Protein AF-A0A2A2XXX8-F1 (afdb_monomer)

Solvent-accessible surface area (backbone atoms only — not comparable to full-atom values): 9670 Å² total; per-residue (Å²): 127,82,54,81,60,85,85,84,86,72,96,61,79,62,87,85,53,74,71,56,43,57,35,31,46,71,50,30,56,22,39,64,48,50,35,59,51,92,60,76,47,55,34,44,75,43,36,30,45,86,90,46,52,56,40,68,85,58,38,54,61,58,33,51,77,70,77,43,47,54,72,81,80,88,77,82,84,74,94,78,56,70,70,67,47,62,70,61,48,65,78,44,88,62,30,45,71,48,72,73,63,59,54,74,49,74,46,69,55,95,89,33,58,75,52,76,49,75,50,68,48,90,86,64,55,83,39,57,37,31,37,96,69,53,77,47,76,74,44,65,36,52,76,80,79,79,72,80,89,81,83,130

Structure (mmCIF, N/CA/C/O backbone):
data_AF-A0A2A2XXX8-F1
#
_entry.id   AF-A0A2A2XXX8-F1
#
loop_
_atom_site.group_PDB
_atom_site.id
_atom_site.type_symbol
_atom_site.label_atom_id
_atom_site.label_alt_id
_atom_site.label_comp_id
_atom_site.label_asym_id
_atom_site.label_entity_id
_atom_site.label_seq_id
_atom_site.pdbx_PDB_ins_code
_atom_site.Cartn_x
_atom_site.Cartn_y
_atom_site.Cartn_z
_atom_site.occupancy
_atom_site.B_iso_or_equiv
_atom_site.auth_seq_id
_atom_site.auth_comp_id
_atom_site.auth_asym_id
_atom_site.auth_atom_id
_atom_site.pdbx_PDB_model_num
ATOM 1 N N . MET A 1 1 ? -10.026 0.823 -0.839 1.00 25.83 1 MET A N 1
ATOM 2 C CA . MET A 1 1 ? -10.871 0.890 -2.062 1.00 25.83 1 MET A CA 1
ATOM 3 C C . MET A 1 1 ? -10.066 1.795 -2.971 1.00 25.83 1 MET A C 1
ATOM 5 O O . MET A 1 1 ? -9.870 2.930 -2.581 1.00 25.83 1 MET A O 1
ATOM 9 N N . ALA A 1 2 ? -9.462 1.299 -4.055 1.00 25.39 2 ALA A N 1
ATOM 10 C CA . ALA A 1 2 ? -8.428 2.077 -4.747 1.00 25.39 2 ALA A CA 1
AT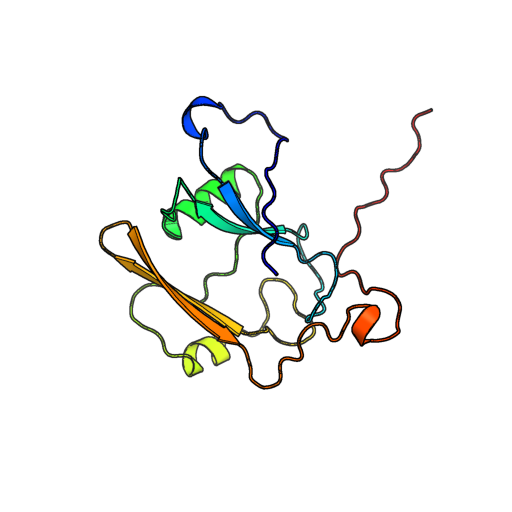OM 11 C C . ALA A 1 2 ? -9.051 3.249 -5.528 1.00 25.39 2 ALA A C 1
ATOM 13 O O . ALA A 1 2 ? -9.696 3.035 -6.555 1.00 25.39 2 ALA A O 1
ATOM 14 N N . SER A 1 3 ? -8.861 4.473 -5.039 1.00 25.59 3 SER A N 1
ATOM 15 C CA . SER A 1 3 ? -9.215 5.704 -5.750 1.00 25.59 3 SER A CA 1
ATOM 16 C C . SER A 1 3 ? -8.104 6.057 -6.742 1.00 25.59 3 SER A C 1
ATOM 18 O O . SER A 1 3 ? -6.939 6.170 -6.373 1.00 25.59 3 SER A O 1
ATOM 20 N N . VAL A 1 4 ? -8.450 6.229 -8.019 1.00 25.55 4 VAL A N 1
ATOM 21 C CA . VAL A 1 4 ? -7.529 6.732 -9.050 1.00 25.55 4 VAL A CA 1
ATOM 22 C C . VAL A 1 4 ? -7.605 8.256 -9.042 1.00 25.55 4 VAL A C 1
ATOM 24 O O . VAL A 1 4 ? -8.658 8.810 -9.350 1.00 25.55 4 VAL A O 1
ATOM 27 N N . MET A 1 5 ? -6.505 8.934 -8.708 1.00 31.94 5 MET A N 1
ATOM 28 C CA . MET A 1 5 ? -6.399 10.392 -8.792 1.00 31.94 5 MET A CA 1
ATOM 29 C C . MET A 1 5 ? -5.415 10.774 -9.899 1.00 31.94 5 MET A C 1
ATOM 31 O O . MET A 1 5 ? -4.271 10.327 -9.908 1.00 31.94 5 MET A O 1
ATOM 35 N N . VAL A 1 6 ? -5.861 11.606 -10.839 1.00 30.70 6 VAL A N 1
ATOM 36 C CA . VAL A 1 6 ? -4.989 12.268 -11.816 1.00 30.70 6 VAL A CA 1
ATOM 37 C C . VAL A 1 6 ? -4.571 13.596 -11.190 1.00 30.70 6 VAL A C 1
ATOM 39 O O . VAL A 1 6 ? -5.371 14.525 -11.131 1.00 30.70 6 VAL A O 1
ATOM 42 N N . MET A 1 7 ? -3.349 13.682 -10.661 1.00 35.97 7 MET A N 1
ATOM 43 C CA . MET A 1 7 ? -2.820 14.944 -10.137 1.00 35.97 7 MET A CA 1
ATOM 44 C C . MET A 1 7 ? -2.437 15.873 -11.300 1.00 35.97 7 MET A C 1
ATOM 46 O O . MET A 1 7 ? -1.426 15.659 -11.963 1.00 35.97 7 MET A O 1
ATOM 50 N N . GLN A 1 8 ? -3.231 16.920 -11.539 1.00 37.91 8 GLN A N 1
ATOM 51 C CA . GLN A 1 8 ? -2.779 18.132 -12.230 1.00 37.91 8 GLN A CA 1
ATOM 52 C C . GLN A 1 8 ? -2.368 19.146 -11.158 1.00 37.91 8 GLN A C 1
ATOM 54 O O . GLN A 1 8 ? -3.234 19.702 -10.488 1.00 37.91 8 GLN A O 1
ATOM 59 N N . GLY A 1 9 ? -1.065 19.361 -10.946 1.00 35.66 9 GLY A N 1
ATOM 60 C CA . GLY A 1 9 ? -0.637 20.287 -9.891 1.00 35.66 9 GLY A CA 1
ATOM 61 C C . GLY A 1 9 ? 0.858 20.396 -9.595 1.00 35.66 9 GLY A C 1
ATOM 62 O O . GLY A 1 9 ? 1.217 20.508 -8.433 1.00 35.66 9 GLY A O 1
ATOM 63 N N . ARG A 1 10 ? 1.725 20.343 -10.609 1.00 40.97 10 ARG A N 1
ATOM 64 C CA . ARG A 1 10 ? 3.092 20.911 -10.651 1.00 40.97 10 ARG A CA 1
ATOM 65 C C . ARG A 1 10 ? 3.598 20.656 -12.071 1.00 40.97 10 ARG A C 1
ATOM 67 O O . ARG A 1 10 ? 3.438 19.542 -12.558 1.00 40.97 10 ARG A O 1
ATOM 74 N N . GLU A 1 11 ? 4.094 21.679 -12.769 1.00 36.38 11 GLU A N 1
ATOM 75 C CA . GLU A 1 11 ? 4.552 21.554 -14.163 1.00 36.38 11 GLU A CA 1
ATOM 76 C C . GLU A 1 11 ? 5.736 20.584 -14.253 1.00 36.38 11 GLU A C 1
ATOM 78 O O . GLU A 1 11 ? 6.902 20.947 -14.114 1.00 36.38 11 GLU A O 1
ATOM 83 N N . LEU A 1 12 ? 5.411 19.317 -14.473 1.00 41.16 12 LEU A N 1
ATOM 84 C CA . LEU A 1 12 ? 6.318 18.315 -14.992 1.00 41.16 12 LEU A CA 1
ATOM 85 C C . LEU A 1 12 ? 6.316 18.464 -16.510 1.00 41.16 12 LEU A C 1
ATOM 87 O O . LEU A 1 12 ? 5.254 18.598 -17.115 1.00 41.16 12 LEU A O 1
ATOM 91 N N . ASN A 1 13 ? 7.499 18.446 -17.120 1.00 38.00 13 ASN A N 1
ATOM 92 C CA . ASN A 1 13 ? 7.661 18.446 -18.571 1.00 38.00 13 ASN A CA 1
ATOM 93 C C . ASN A 1 13 ? 6.797 17.315 -19.168 1.00 38.00 13 ASN A C 1
ATOM 95 O O . ASN A 1 13 ? 7.050 16.135 -18.931 1.00 38.00 13 ASN A O 1
ATOM 99 N N . THR A 1 14 ? 5.715 17.674 -19.858 1.00 45.41 14 THR A N 1
ATOM 100 C CA . THR A 1 14 ? 4.571 16.781 -20.113 1.00 45.41 14 THR A CA 1
ATOM 101 C C . THR A 1 14 ? 4.819 15.723 -21.188 1.00 45.41 14 THR A C 1
ATOM 103 O O . THR A 1 14 ? 4.003 14.816 -21.337 1.00 45.41 14 THR A O 1
ATOM 106 N N . SER A 1 15 ? 5.941 15.790 -21.911 1.00 45.78 15 SER A N 1
ATOM 107 C CA . SER A 1 15 ? 6.228 14.894 -23.036 1.00 45.78 15 SER A CA 1
ATOM 108 C C . SER A 1 15 ? 6.561 13.454 -22.629 1.00 45.78 15 SER A C 1
ATOM 110 O O . SER A 1 15 ? 6.340 12.547 -23.425 1.00 45.78 15 SER A O 1
ATOM 112 N N . ASP A 1 16 ? 7.047 13.221 -21.403 1.00 49.12 16 ASP A N 1
ATOM 113 C CA . ASP A 1 16 ? 7.469 11.881 -20.944 1.00 49.12 16 ASP A CA 1
ATOM 114 C C . ASP A 1 16 ? 6.389 11.135 -20.126 1.00 49.12 16 ASP A C 1
ATOM 116 O O . ASP A 1 16 ? 6.495 9.928 -19.891 1.00 49.12 16 ASP A O 1
ATOM 120 N N . ILE A 1 17 ? 5.331 11.845 -19.718 1.00 56.56 17 ILE A N 1
ATOM 121 C CA . ILE A 1 17 ? 4.303 11.413 -18.746 1.00 56.56 17 ILE A CA 1
ATOM 122 C C . ILE A 1 17 ? 2.952 11.085 -19.398 1.00 56.56 17 ILE A C 1
ATOM 124 O O . ILE A 1 17 ? 2.043 10.576 -18.736 1.00 56.56 17 ILE A O 1
ATOM 128 N N . GLU A 1 18 ? 2.785 11.389 -20.686 1.00 69.19 18 GLU A N 1
ATOM 129 C CA . GLU A 1 18 ? 1.521 11.172 -21.382 1.00 69.19 18 GLU A CA 1
ATOM 130 C C . GLU A 1 18 ? 1.150 9.676 -21.379 1.00 69.19 18 GLU A C 1
ATOM 132 O O . GLU A 1 18 ? 1.918 8.804 -21.791 1.00 69.19 18 GLU A O 1
ATOM 137 N N . GLY A 1 19 ? -0.041 9.366 -20.858 1.00 83.69 19 GLY A N 1
ATOM 138 C CA . GLY A 1 19 ? -0.565 8.000 -20.777 1.00 83.69 19 GLY A CA 1
ATOM 139 C C . GLY A 1 19 ? -0.197 7.216 -19.512 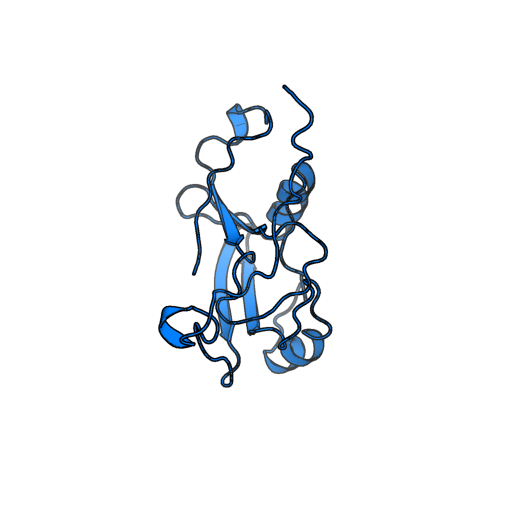1.00 83.69 19 GLY A C 1
ATOM 140 O O . GLY A 1 19 ? -0.598 6.052 -19.398 1.00 83.69 19 GLY A O 1
ATOM 141 N N . GLU A 1 20 ? 0.512 7.822 -18.557 1.00 90.69 20 GLU A N 1
ATOM 142 C CA . GLU A 1 20 ? 0.761 7.207 -17.252 1.00 90.69 20 GLU A CA 1
ATOM 143 C C . GLU A 1 20 ? -0.293 7.567 -16.197 1.00 90.69 20 GLU A C 1
ATOM 145 O O . GLU A 1 20 ? -0.938 8.615 -16.243 1.00 90.69 20 GLU A O 1
ATOM 150 N N . ARG A 1 21 ? -0.476 6.675 -15.220 1.00 92.38 21 ARG A N 1
ATOM 151 C CA . ARG A 1 21 ? -1.364 6.871 -14.068 1.00 92.38 21 ARG A CA 1
ATOM 152 C C . ARG A 1 21 ? -0.640 6.496 -12.788 1.00 92.38 21 ARG A C 1
ATOM 154 O O . ARG A 1 21 ? -0.137 5.379 -12.685 1.00 92.38 21 ARG A O 1
ATOM 161 N N . VAL A 1 22 ? -0.652 7.394 -11.809 1.00 94.50 22 VAL A N 1
ATOM 162 C CA . VAL A 1 22 ? -0.241 7.076 -10.439 1.00 94.50 22 VAL A CA 1
ATOM 163 C C . VAL A 1 22 ? -1.436 6.457 -9.715 1.00 94.50 22 VAL A C 1
ATOM 165 O O . VAL A 1 22 ? -2.528 7.024 -9.690 1.00 94.50 22 VAL A O 1
ATOM 168 N N . CYS A 1 23 ? -1.239 5.278 -9.141 1.00 95.50 23 CYS A N 1
ATOM 169 C CA . CYS A 1 23 ? -2.209 4.610 -8.286 1.00 95.50 23 CYS A CA 1
ATOM 170 C C . CYS A 1 23 ? -1.721 4.636 -6.841 1.00 95.50 23 CYS A C 1
ATOM 172 O O . CYS A 1 23 ? -0.548 4.387 -6.563 1.00 95.50 23 CYS A O 1
ATOM 174 N N . GLY A 1 24 ? -2.641 4.913 -5.927 1.00 95.75 24 GLY A N 1
ATOM 175 C CA . GLY A 1 24 ? -2.361 5.000 -4.504 1.00 95.75 24 GLY A CA 1
ATOM 176 C C . GLY A 1 24 ? -3.607 4.754 -3.667 1.00 95.75 24 GLY A C 1
ATOM 177 O O . GLY A 1 24 ? -4.699 4.558 -4.206 1.00 95.75 24 GLY A O 1
ATOM 178 N N . GLU A 1 25 ? -3.432 4.757 -2.351 1.00 94.75 25 GLU A N 1
ATOM 179 C CA . GLU A 1 25 ? -4.539 4.743 -1.392 1.00 94.75 25 GLU A CA 1
ATOM 180 C C . GLU A 1 25 ? -4.663 6.131 -0.755 1.00 94.75 25 GLU A C 1
ATOM 182 O O . GLU A 1 25 ? -3.661 6.773 -0.430 1.00 94.75 25 GLU A O 1
ATOM 187 N N . TRP A 1 26 ? -5.902 6.593 -0.593 1.00 94.69 26 TRP A N 1
ATOM 188 C CA . TRP A 1 26 ? -6.222 7.831 0.111 1.00 94.69 26 TRP A CA 1
ATOM 189 C C . TRP A 1 26 ? -6.614 7.495 1.551 1.00 94.69 26 TRP A C 1
ATOM 191 O O . TRP A 1 26 ? -7.665 6.902 1.786 1.00 94.69 26 TRP A O 1
ATOM 201 N N . LEU A 1 27 ? -5.768 7.859 2.513 1.00 94.81 27 LEU A N 1
ATOM 202 C CA . LEU A 1 27 ? -5.900 7.494 3.928 1.00 94.81 27 LEU A CA 1
ATOM 203 C C . LEU A 1 27 ? -6.612 8.559 4.775 1.00 94.81 27 LEU A C 1
ATOM 205 O O . LEU A 1 27 ? -6.615 8.459 5.997 1.00 94.81 27 LEU A O 1
ATOM 209 N N . MET A 1 28 ? -7.194 9.591 4.155 1.00 95.69 28 MET A N 1
ATOM 210 C CA . MET A 1 28 ? -7.792 10.737 4.855 1.00 95.69 28 MET A CA 1
ATOM 211 C C . MET A 1 28 ? -8.965 10.347 5.757 1.00 95.69 28 MET A C 1
ATOM 213 O O . MET A 1 28 ? -9.000 10.762 6.911 1.00 95.69 28 MET A O 1
ATOM 217 N N . GLU A 1 29 ? -9.924 9.577 5.246 1.00 95.06 29 GLU A N 1
ATOM 218 C CA . GLU A 1 29 ? -11.030 9.032 6.034 1.00 95.06 29 GLU A CA 1
ATOM 219 C C . GLU A 1 29 ? -10.663 7.616 6.482 1.00 95.06 29 GLU A C 1
ATOM 221 O O . GLU A 1 29 ? -10.222 6.782 5.687 1.00 95.06 29 GLU A O 1
ATOM 226 N N . ALA A 1 30 ? -10.827 7.332 7.770 1.00 93.75 30 ALA A N 1
ATOM 227 C CA . ALA A 1 30 ? -10.620 5.999 8.297 1.00 93.75 30 ALA A CA 1
ATOM 228 C C . ALA A 1 30 ? -11.770 5.103 7.833 1.00 93.75 30 ALA A C 1
ATOM 230 O O . ALA A 1 30 ? -12.890 5.202 8.322 1.00 93.75 30 ALA A O 1
ATOM 231 N N . HIS A 1 31 ? -11.491 4.196 6.899 1.00 92.75 31 HIS A N 1
ATOM 232 C CA . HIS A 1 31 ? -12.456 3.163 6.517 1.00 92.75 31 HIS A CA 1
ATOM 233 C C . HIS A 1 31 ? -12.362 1.947 7.448 1.00 92.75 31 HIS A C 1
ATOM 235 O O . HIS A 1 31 ? -13.369 1.457 7.954 1.00 92.75 31 HIS A O 1
ATOM 241 N N . GLY A 1 32 ? -11.143 1.453 7.670 1.00 90.75 32 GLY A N 1
ATOM 242 C CA . GLY A 1 32 ? -10.867 0.256 8.472 1.00 90.75 32 GLY A CA 1
ATOM 243 C C . GLY A 1 32 ? -9.737 0.426 9.485 1.00 90.75 32 GLY A C 1
ATOM 244 O O . GLY A 1 32 ? -9.725 -0.276 10.490 1.00 90.75 32 GLY A O 1
ATOM 245 N N . THR A 1 33 ? -8.843 1.390 9.279 1.00 91.69 33 THR A N 1
ATOM 246 C CA . THR A 1 33 ? -7.692 1.632 10.150 1.00 91.69 33 THR A CA 1
ATOM 247 C C . THR A 1 33 ? -7.607 3.112 10.489 1.00 91.69 33 THR A C 1
ATOM 249 O O . THR A 1 33 ? -7.729 3.967 9.606 1.00 91.69 33 THR A O 1
ATOM 252 N N . ILE A 1 34 ? -7.412 3.402 11.775 1.00 94.19 34 ILE A N 1
ATOM 253 C CA . ILE A 1 34 ? -7.063 4.738 12.254 1.00 94.19 34 ILE A CA 1
ATOM 254 C C . ILE A 1 34 ? -5.553 4.930 12.112 1.00 94.19 34 ILE A C 1
ATOM 256 O O . ILE A 1 34 ? -4.771 4.064 12.510 1.00 94.19 34 ILE A O 1
ATOM 260 N N . TYR A 1 35 ? -5.153 6.080 11.580 1.00 94.38 35 TYR A N 1
ATOM 261 C CA . TYR A 1 35 ? -3.760 6.472 11.398 1.00 94.38 35 TYR A CA 1
ATOM 262 C C . TYR A 1 35 ? -3.481 7.815 12.077 1.00 94.38 35 TYR A C 1
ATOM 264 O O . TYR A 1 35 ? -4.281 8.746 11.995 1.00 94.38 35 TYR A O 1
ATOM 272 N N . GLN A 1 36 ? -2.306 7.933 12.690 1.00 94.25 36 GLN A N 1
ATOM 273 C CA . GLN A 1 36 ? -1.653 9.203 13.004 1.00 94.25 36 GLN A CA 1
ATOM 274 C C . GLN A 1 36 ? -0.624 9.479 11.906 1.00 94.25 36 GLN A C 1
ATOM 276 O O . GLN A 1 36 ? 0.546 9.120 12.027 1.00 94.25 36 GLN A O 1
ATOM 281 N N . LEU A 1 37 ? -1.092 10.041 10.790 1.00 94.06 37 LEU A N 1
ATOM 282 C CA . LEU A 1 37 ? -0.286 10.176 9.579 1.00 94.06 37 LEU A CA 1
ATOM 283 C C . LEU A 1 37 ? 0.853 11.194 9.782 1.00 94.06 37 LEU A C 1
ATOM 285 O O . LEU A 1 37 ? 0.577 12.352 10.093 1.00 94.06 37 LEU A O 1
ATOM 289 N N . PRO A 1 38 ? 2.126 10.810 9.557 1.00 92.50 38 PRO A N 1
ATOM 290 C CA . PRO A 1 38 ? 3.256 11.741 9.608 1.00 92.50 38 PRO A CA 1
ATOM 291 C C . PRO A 1 38 ? 3.468 12.494 8.279 1.00 92.50 38 PRO A C 1
ATOM 293 O O . PRO A 1 38 ? 4.464 13.193 8.119 1.00 92.50 38 PRO A O 1
ATOM 296 N N . HIS A 1 39 ? 2.571 12.310 7.308 1.00 93.12 39 HIS A N 1
ATOM 297 C CA . HIS A 1 39 ? 2.642 12.841 5.948 1.00 93.12 39 HIS A CA 1
ATOM 298 C C . HIS A 1 39 ? 1.230 13.087 5.380 1.00 93.12 39 HIS A C 1
ATOM 300 O O . HIS A 1 39 ? 0.230 12.741 6.011 1.00 93.12 39 HIS A O 1
ATOM 306 N N . GLU A 1 40 ? 1.136 13.656 4.175 1.00 93.75 40 GLU A N 1
ATOM 307 C CA . GLU A 1 40 ? -0.133 13.823 3.448 1.00 93.75 40 GLU A CA 1
ATOM 308 C C . GLU A 1 40 ? -0.864 12.483 3.223 1.00 93.75 40 GLU A C 1
ATOM 310 O O . GLU A 1 40 ? -0.224 11.439 3.107 1.00 93.75 40 GLU A O 1
ATOM 315 N N . PRO A 1 41 ? -2.205 12.461 3.131 1.00 95.00 41 PRO A N 1
ATOM 316 C CA . PRO A 1 41 ? -2.976 11.218 3.193 1.00 95.00 41 PRO A CA 1
ATOM 317 C C . PRO A 1 41 ? -2.848 10.311 1.963 1.00 95.00 41 PRO A C 1
ATOM 319 O O . PRO A 1 41 ? -3.364 9.195 1.995 1.00 95.00 41 PRO A O 1
ATOM 322 N N . PHE A 1 42 ? -2.207 10.750 0.880 1.00 96.12 42 PHE A N 1
ATOM 323 C CA . PHE A 1 42 ? -2.026 9.920 -0.307 1.00 96.12 42 PHE A CA 1
ATOM 324 C C . PHE A 1 42 ? -0.736 9.113 -0.251 1.00 96.12 42 PHE A C 1
ATOM 326 O O . PHE A 1 42 ? 0.352 9.673 -0.127 1.00 96.12 42 PHE A O 1
ATOM 333 N N . VAL A 1 43 ? -0.856 7.798 -0.428 1.00 96.19 43 VAL A N 1
ATOM 334 C CA . VAL A 1 43 ? 0.290 6.888 -0.527 1.00 96.19 43 VAL A CA 1
ATOM 335 C C . VAL A 1 43 ? 0.282 6.225 -1.901 1.00 96.19 43 VAL A C 1
ATOM 337 O O . VAL A 1 43 ? -0.545 5.353 -2.176 1.00 96.19 43 VAL A O 1
ATOM 340 N N . ALA A 1 44 ? 1.201 6.640 -2.772 1.00 97.25 44 ALA A N 1
ATOM 341 C CA . ALA A 1 44 ? 1.350 6.139 -4.134 1.00 97.25 44 ALA A CA 1
ATOM 342 C C . ALA A 1 44 ? 2.095 4.797 -4.146 1.00 97.25 44 ALA A C 1
ATOM 344 O O . ALA A 1 44 ? 3.236 4.708 -3.704 1.00 97.25 44 ALA A O 1
ATOM 345 N N . PHE A 1 45 ? 1.477 3.742 -4.672 1.00 95.56 45 PHE A N 1
ATOM 346 C CA . PHE A 1 45 ? 2.072 2.399 -4.703 1.00 95.56 45 PHE A CA 1
ATOM 347 C C . PHE A 1 45 ? 2.349 1.874 -6.114 1.00 95.56 45 PHE A C 1
ATOM 349 O O . PHE A 1 45 ? 3.023 0.856 -6.259 1.00 95.56 45 PHE A O 1
ATOM 356 N N . ASP A 1 46 ? 1.836 2.529 -7.157 1.00 95.88 46 ASP A N 1
ATOM 357 C CA . ASP A 1 46 ? 2.051 2.102 -8.536 1.00 95.88 46 ASP A CA 1
ATOM 358 C C . ASP A 1 46 ? 2.069 3.259 -9.527 1.00 95.88 46 ASP A C 1
ATOM 360 O O . ASP A 1 46 ? 1.349 4.244 -9.379 1.00 95.88 46 ASP A O 1
ATOM 364 N N . ILE A 1 47 ? 2.837 3.074 -10.599 1.00 95.38 47 ILE A N 1
ATOM 365 C CA . ILE A 1 47 ? 2.743 3.863 -11.825 1.00 95.38 47 ILE A CA 1
ATOM 366 C C . ILE A 1 47 ? 2.393 2.886 -12.941 1.00 95.38 47 ILE A C 1
ATOM 368 O O . ILE A 1 47 ? 3.061 1.862 -13.096 1.00 95.38 47 ILE A O 1
ATOM 372 N N . LEU A 1 48 ? 1.335 3.177 -13.693 1.00 94.38 48 LEU A N 1
ATOM 373 C CA . LEU A 1 48 ? 0.877 2.335 -14.790 1.00 94.38 48 LEU A CA 1
ATOM 374 C C . LEU A 1 48 ? 0.946 3.070 -16.115 1.00 94.38 48 LEU A C 1
ATOM 376 O O . LEU A 1 48 ? 0.544 4.227 -16.183 1.00 94.3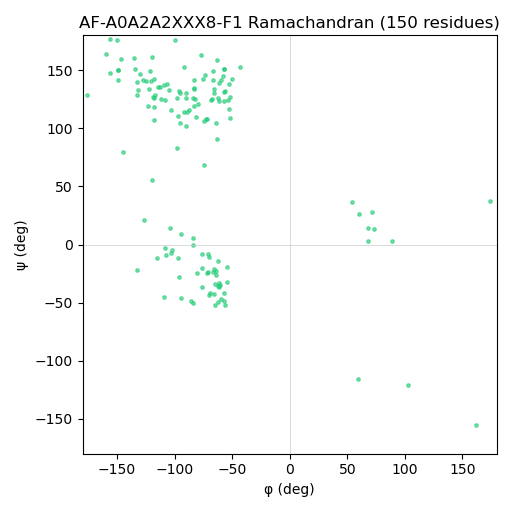8 48 LEU A O 1
ATOM 380 N N . ARG A 1 49 ? 1.308 2.351 -17.177 1.00 91.12 49 ARG A N 1
ATOM 381 C CA . ARG A 1 49 ? 1.103 2.764 -18.570 1.00 91.12 49 ARG A CA 1
ATOM 382 C C . ARG A 1 49 ? 0.292 1.684 -19.269 1.00 91.12 49 ARG A C 1
ATOM 384 O O . ARG A 1 49 ? 0.707 0.532 -19.331 1.00 91.12 49 ARG A O 1
ATOM 391 N N . GLY A 1 50 ? -0.896 2.024 -19.765 1.00 90.12 50 GLY A N 1
ATOM 392 C CA . GLY A 1 50 ? -1.818 0.995 -20.259 1.00 90.12 50 GLY A CA 1
ATOM 393 C C . GLY A 1 50 ? -2.163 -0.009 -19.150 1.00 90.12 50 GLY A C 1
ATOM 394 O O . GLY A 1 50 ? -2.773 0.384 -18.155 1.00 90.12 50 GLY A O 1
ATOM 395 N N . HIS A 1 51 ? -1.778 -1.277 -19.309 1.00 90.81 51 HIS A N 1
ATOM 396 C CA . HIS A 1 51 ? -1.939 -2.325 -18.288 1.00 90.81 51 HIS A CA 1
ATOM 397 C C . HIS A 1 51 ? -0.639 -2.673 -17.552 1.00 90.81 51 HIS A C 1
ATOM 399 O O . HIS A 1 51 ? -0.680 -3.418 -16.571 1.00 90.81 51 HIS A O 1
ATOM 405 N N . ASP A 1 52 ? 0.487 -2.119 -17.995 1.00 92.25 52 ASP A N 1
ATOM 406 C CA . ASP A 1 52 ? 1.800 -2.429 -17.452 1.00 92.25 52 ASP A CA 1
ATOM 407 C C . ASP A 1 52 ? 2.062 -1.611 -16.193 1.00 92.25 52 ASP A C 1
ATOM 409 O O . ASP A 1 52 ? 1.696 -0.436 -16.110 1.00 92.25 52 ASP A O 1
ATOM 413 N N . ARG A 1 53 ? 2.705 -2.244 -15.209 1.00 95.25 53 ARG A N 1
ATOM 414 C CA . ARG A 1 53 ? 3.126 -1.609 -13.958 1.00 95.25 53 ARG A CA 1
ATOM 415 C C . ARG A 1 53 ? 4.632 -1.377 -13.975 1.00 95.25 53 ARG A C 1
ATOM 417 O O . ARG A 1 53 ? 5.400 -2.296 -14.263 1.00 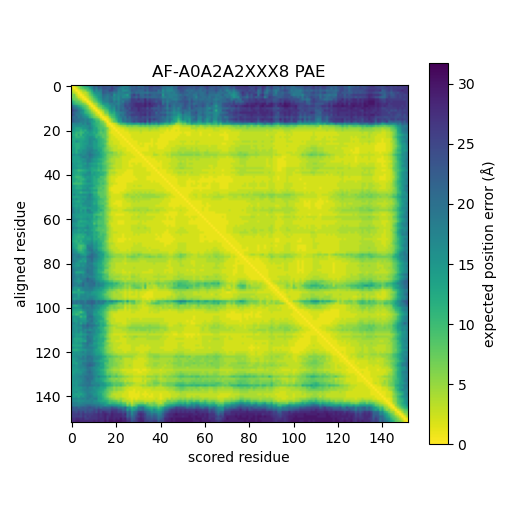95.25 53 ARG A O 1
ATOM 424 N N . THR A 1 54 ? 5.038 -0.171 -13.605 1.00 95.12 54 THR A N 1
ATOM 425 C CA . THR A 1 54 ? 6.437 0.207 -13.377 1.00 95.12 54 THR A CA 1
ATOM 426 C C . THR A 1 54 ? 7.000 -0.561 -12.177 1.00 95.12 54 THR A C 1
ATOM 428 O O . THR A 1 54 ? 6.323 -0.619 -11.151 1.00 95.12 54 THR A O 1
ATOM 431 N N . PRO A 1 55 ? 8.205 -1.149 -12.241 1.00 94.25 55 PRO A N 1
ATOM 432 C CA . PRO A 1 55 ? 8.806 -1.831 -11.096 1.00 94.25 55 PRO A CA 1
ATOM 433 C C . PRO A 1 55 ? 8.966 -0.939 -9.857 1.00 94.25 55 PRO A C 1
ATOM 435 O O . PRO A 1 55 ? 9.152 0.272 -9.969 1.00 94.25 55 PRO A O 1
ATOM 438 N N . ALA A 1 56 ? 8.931 -1.523 -8.661 1.00 91.31 56 ALA A N 1
ATOM 439 C CA . ALA A 1 56 ? 8.951 -0.795 -7.394 1.00 91.31 56 ALA A CA 1
ATOM 440 C C . ALA A 1 56 ? 10.225 0.048 -7.221 1.00 91.31 56 ALA A C 1
ATOM 442 O O . ALA A 1 56 ? 10.155 1.160 -6.693 1.00 91.31 56 ALA A O 1
ATOM 443 N N . TRP A 1 57 ? 11.365 -0.447 -7.718 1.00 89.88 57 TRP A N 1
ATOM 444 C CA . TRP A 1 57 ? 12.632 0.293 -7.708 1.00 89.88 57 TRP A CA 1
ATOM 445 C C . TRP A 1 57 ? 12.590 1.571 -8.559 1.00 89.88 57 TRP A C 1
ATOM 447 O O . TRP A 1 57 ? 13.353 2.490 -8.282 1.00 89.88 57 TRP A O 1
ATOM 457 N N . ASP A 1 58 ? 11.687 1.654 -9.541 1.00 93.81 58 ASP A N 1
ATOM 458 C CA . ASP A 1 58 ? 11.467 2.845 -10.368 1.00 93.81 58 ASP A CA 1
ATOM 459 C C . ASP A 1 58 ? 10.308 3.708 -9.838 1.00 93.81 58 ASP A C 1
ATOM 461 O O . ASP A 1 58 ? 10.324 4.924 -10.007 1.00 93.81 58 ASP A O 1
ATOM 465 N N . VAL A 1 59 ? 9.312 3.129 -9.155 1.00 93.38 59 VAL A N 1
ATOM 466 C CA . VAL A 1 59 ? 8.192 3.893 -8.566 1.00 93.38 59 VAL A CA 1
ATOM 467 C C . VAL A 1 59 ? 8.679 4.837 -7.466 1.00 93.38 59 VAL A C 1
ATOM 469 O O . VAL A 1 59 ? 8.396 6.032 -7.523 1.00 93.38 59 VAL A O 1
ATOM 472 N N . ALA A 1 60 ? 9.436 4.330 -6.488 1.00 88.94 60 ALA A N 1
ATOM 473 C CA . ALA A 1 60 ? 9.878 5.120 -5.336 1.00 88.94 60 ALA A CA 1
ATOM 474 C C . ALA A 1 60 ? 10.658 6.401 -5.710 1.00 88.94 60 ALA A C 1
ATOM 476 O O . ALA A 1 60 ? 10.253 7.476 -5.262 1.00 88.94 60 ALA A O 1
ATOM 477 N N . PRO A 1 61 ? 11.719 6.357 -6.547 1.00 92.31 61 PRO A N 1
ATOM 478 C CA . PRO A 1 61 ? 12.441 7.572 -6.930 1.00 92.31 61 PRO A CA 1
ATOM 479 C C . PRO A 1 61 ? 11.581 8.537 -7.755 1.00 92.31 61 PRO A C 1
ATOM 481 O O . PRO A 1 61 ? 11.717 9.751 -7.607 1.00 92.31 61 PRO A O 1
ATOM 484 N N . ARG A 1 62 ? 10.667 8.027 -8.591 1.00 93.75 62 ARG A N 1
ATOM 485 C CA . ARG A 1 62 ? 9.764 8.866 -9.392 1.00 93.75 62 ARG A CA 1
ATOM 486 C C . ARG A 1 62 ? 8.735 9.592 -8.530 1.00 93.75 62 ARG A C 1
ATOM 488 O O . ARG A 1 62 ? 8.492 10.769 -8.764 1.00 93.75 62 ARG A O 1
ATOM 495 N N . CYS A 1 63 ? 8.165 8.920 -7.531 1.00 93.81 63 CYS A N 1
ATOM 496 C CA . CYS A 1 63 ? 7.274 9.542 -6.552 1.00 93.81 63 CYS A CA 1
ATOM 497 C C . CYS A 1 63 ? 8.022 10.558 -5.678 1.00 93.81 63 CYS A C 1
ATOM 499 O O . CYS A 1 63 ? 7.530 11.666 -5.485 1.00 93.81 63 CYS A O 1
ATOM 501 N N . ALA A 1 64 ? 9.237 10.232 -5.227 1.00 91.94 64 ALA A N 1
ATOM 502 C CA . ALA A 1 64 ? 10.059 11.146 -4.435 1.00 91.94 64 ALA A CA 1
ATOM 503 C C . ALA A 1 64 ? 10.409 12.440 -5.190 1.00 91.94 64 ALA A C 1
ATOM 505 O O . ALA A 1 64 ? 10.415 13.508 -4.592 1.00 91.94 64 ALA A O 1
ATOM 506 N N . ALA A 1 65 ? 10.641 12.370 -6.507 1.00 92.62 65 ALA A N 1
ATOM 507 C CA . ALA A 1 65 ? 10.909 13.547 -7.341 1.00 92.62 65 ALA A CA 1
ATOM 508 C C . ALA A 1 65 ? 9.744 14.559 -7.394 1.00 92.62 65 ALA A C 1
ATOM 510 O O . ALA A 1 65 ? 9.930 15.682 -7.860 1.00 92.62 65 ALA A O 1
ATOM 511 N N . VAL A 1 66 ? 8.552 14.159 -6.941 1.00 91.31 66 VAL A N 1
ATOM 512 C CA . VAL A 1 66 ? 7.335 14.981 -6.906 1.00 91.31 66 VAL A CA 1
ATOM 513 C C . VAL A 1 66 ? 6.699 15.028 -5.514 1.00 91.31 66 VAL A C 1
ATOM 515 O O . VAL A 1 66 ? 5.516 15.332 -5.397 1.00 91.31 66 VAL A O 1
ATOM 518 N N . ASP A 1 67 ? 7.480 14.736 -4.470 1.00 93.19 67 ASP A N 1
ATOM 519 C CA . ASP A 1 67 ? 7.069 14.762 -3.059 1.00 93.19 67 ASP A CA 1
ATOM 520 C C . ASP A 1 67 ? 5.904 13.812 -2.703 1.00 93.19 67 ASP A C 1
ATOM 522 O O . ASP A 1 67 ? 5.187 14.024 -1.727 1.00 93.19 67 ASP A O 1
ATOM 526 N N . LEU A 1 68 ? 5.720 12.725 -3.462 1.00 94.06 68 LEU A N 1
ATOM 527 C CA . LEU A 1 68 ? 4.724 11.697 -3.151 1.00 94.06 68 LEU A CA 1
ATOM 528 C C . LEU A 1 68 ? 5.305 10.590 -2.268 1.00 94.06 68 LEU A C 1
ATOM 530 O O . LEU A 1 68 ? 6.326 9.975 -2.588 1.00 94.06 68 LEU A O 1
ATOM 534 N N . VAL A 1 69 ? 4.593 10.280 -1.185 1.00 95.56 69 VAL A N 1
ATOM 535 C CA . VAL A 1 69 ? 4.924 9.172 -0.283 1.00 95.56 69 VAL A CA 1
ATOM 536 C C . VAL A 1 69 ? 4.540 7.837 -0.916 1.00 95.56 69 VAL A C 1
ATOM 538 O O . VAL A 1 69 ? 3.506 7.717 -1.571 1.00 95.56 69 VAL A O 1
ATOM 541 N N . THR A 1 70 ? 5.366 6.816 -0.688 1.00 96.00 70 THR A N 1
ATOM 542 C CA . THR A 1 70 ? 5.135 5.435 -1.140 1.00 96.00 70 THR A CA 1
ATOM 543 C C . THR A 1 70 ? 5.052 4.474 0.049 1.00 96.00 70 THR A C 1
ATOM 545 O O . THR A 1 70 ? 5.490 4.841 1.143 1.00 96.00 70 THR A O 1
ATOM 548 N N . PRO A 1 71 ? 4.483 3.261 -0.113 1.00 94.81 71 PRO A N 1
ATOM 549 C CA . PRO A 1 71 ? 4.455 2.272 0.955 1.00 94.81 71 PRO A CA 1
ATOM 550 C C . PRO A 1 71 ? 5.854 1.911 1.449 1.00 94.81 71 PRO A C 1
ATOM 552 O O . PRO A 1 71 ? 6.794 1.786 0.663 1.00 94.81 71 PRO A O 1
ATOM 555 N N . HIS A 1 72 ? 5.978 1.645 2.746 1.00 93.00 72 HIS A N 1
ATOM 556 C CA . HIS A 1 72 ? 7.218 1.119 3.303 1.00 93.00 72 HIS A CA 1
ATOM 557 C C . HIS A 1 72 ? 7.572 -0.262 2.726 1.00 93.00 72 HIS A C 1
ATOM 559 O O . HIS A 1 72 ? 6.781 -1.206 2.784 1.00 93.00 72 HIS A O 1
ATOM 565 N N . ILE A 1 73 ? 8.790 -0.389 2.194 1.00 93.38 73 ILE A N 1
ATOM 566 C CA . ILE A 1 73 ? 9.320 -1.652 1.679 1.00 93.38 73 ILE A CA 1
ATOM 567 C C . ILE A 1 73 ? 9.842 -2.490 2.851 1.00 93.38 73 ILE A C 1
ATOM 569 O O . ILE A 1 73 ? 10.882 -2.184 3.425 1.00 93.38 73 ILE A O 1
ATOM 573 N N . ILE A 1 74 ? 9.135 -3.575 3.169 1.00 93.94 74 ILE A N 1
ATOM 574 C CA . ILE A 1 74 ? 9.457 -4.469 4.297 1.00 93.94 74 ILE A CA 1
ATOM 575 C C . ILE A 1 74 ? 10.645 -5.390 3.976 1.00 93.94 74 ILE A C 1
ATOM 577 O O . ILE A 1 74 ? 11.446 -5.721 4.850 1.00 93.94 74 ILE A O 1
ATOM 581 N N . HIS A 1 75 ? 10.741 -5.848 2.726 1.00 93.75 75 HIS A N 1
ATOM 582 C CA . HIS A 1 75 ? 11.744 -6.813 2.275 1.00 93.75 75 HIS A CA 1
ATOM 583 C C . HIS A 1 75 ? 11.977 -6.700 0.766 1.00 93.75 75 HIS A C 1
ATOM 585 O O . HIS A 1 75 ? 11.044 -6.420 0.012 1.00 93.75 75 HIS A O 1
ATOM 591 N N . THR A 1 76 ? 13.206 -6.968 0.323 1.00 93.75 76 THR A N 1
ATOM 592 C CA . THR A 1 76 ? 13.583 -7.069 -1.094 1.00 93.75 76 THR A CA 1
ATOM 593 C C . THR A 1 76 ? 14.460 -8.296 -1.333 1.00 93.75 76 THR A C 1
ATOM 595 O O . THR A 1 76 ? 15.200 -8.743 -0.457 1.00 93.75 76 THR A O 1
ATOM 598 N N . GLY A 1 77 ? 14.398 -8.850 -2.545 1.00 91.69 77 GLY A N 1
ATOM 599 C CA . GLY A 1 77 ? 15.230 -9.982 -2.952 1.00 91.69 77 GLY A CA 1
ATOM 600 C C . GLY A 1 77 ? 14.479 -11.309 -2.945 1.00 91.69 77 GLY A C 1
ATOM 601 O O . GLY A 1 77 ? 13.528 -11.485 -3.704 1.00 91.69 77 GLY A O 1
ATOM 602 N N . SER A 1 78 ? 14.953 -12.276 -2.157 1.00 92.75 78 SER A N 1
ATOM 603 C CA . SER A 1 78 ? 14.411 -13.640 -2.159 1.00 92.75 78 SER A CA 1
ATOM 604 C C . SER A 1 78 ? 12.944 -13.687 -1.712 1.00 92.75 78 SER A C 1
ATOM 606 O O . SER A 1 78 ? 12.498 -12.782 -1.003 1.00 92.75 78 SER A O 1
ATOM 608 N N . PRO A 1 79 ? 12.197 -14.753 -2.058 1.00 93.44 79 PRO A N 1
ATOM 609 C CA . PRO A 1 79 ? 10.873 -14.986 -1.490 1.00 93.44 79 PRO A CA 1
ATOM 610 C C . PRO A 1 79 ? 10.892 -14.903 0.043 1.00 93.44 79 PRO A C 1
ATOM 612 O O . PRO A 1 79 ? 11.849 -15.355 0.670 1.00 93.44 79 PRO A O 1
ATOM 615 N N . VAL A 1 80 ? 9.831 -14.339 0.621 1.00 95.81 80 VAL A N 1
ATOM 616 C CA . VAL A 1 80 ? 9.648 -14.173 2.070 1.00 95.81 80 VAL A CA 1
ATOM 617 C C . VAL A 1 80 ? 8.244 -14.624 2.459 1.00 95.81 80 VAL A C 1
ATOM 619 O O . VAL A 1 80 ? 7.284 -14.376 1.718 1.00 95.81 80 VAL A O 1
ATOM 622 N N . SER A 1 81 ? 8.118 -15.315 3.590 1.00 96.19 81 SER A N 1
ATOM 623 C CA . SER A 1 81 ? 6.837 -15.858 4.045 1.00 96.19 81 SER A CA 1
ATOM 624 C C . SER A 1 81 ? 5.924 -14.791 4.659 1.00 96.19 81 SER A C 1
ATOM 626 O O . SER A 1 81 ? 6.358 -13.711 5.055 1.00 96.19 81 SER A O 1
ATOM 628 N N . ILE A 1 82 ? 4.631 -15.116 4.778 1.00 95.00 82 ILE A N 1
ATOM 629 C CA . ILE A 1 82 ? 3.658 -14.268 5.482 1.00 95.00 82 ILE A CA 1
ATOM 630 C C . ILE A 1 82 ? 4.077 -14.075 6.941 1.00 95.00 82 ILE A C 1
ATOM 632 O O . ILE A 1 82 ? 4.088 -12.945 7.410 1.00 95.00 82 ILE A O 1
ATOM 636 N N . ALA A 1 83 ? 4.460 -15.151 7.637 1.00 95.19 83 ALA A N 1
ATOM 637 C CA . ALA A 1 83 ? 4.846 -15.093 9.047 1.00 95.19 83 ALA A CA 1
ATOM 638 C C . ALA A 1 83 ? 6.011 -14.116 9.284 1.00 95.19 83 ALA A C 1
ATOM 640 O O . ALA A 1 83 ? 5.890 -13.221 10.114 1.00 95.19 83 ALA A O 1
ATOM 641 N N . GLU A 1 84 ? 7.075 -14.215 8.482 1.00 95.00 84 GLU A N 1
ATOM 642 C CA . GLU A 1 84 ? 8.236 -13.316 8.577 1.00 95.00 84 GLU A CA 1
ATOM 643 C C . GLU A 1 84 ? 7.879 -11.850 8.297 1.00 95.00 84 GLU A C 1
ATOM 645 O O . GLU A 1 84 ? 8.439 -10.945 8.912 1.00 95.00 84 GLU A O 1
ATOM 650 N N . VAL A 1 85 ? 6.954 -11.591 7.367 1.00 94.75 85 VAL A N 1
ATOM 651 C CA . VAL A 1 85 ? 6.485 -10.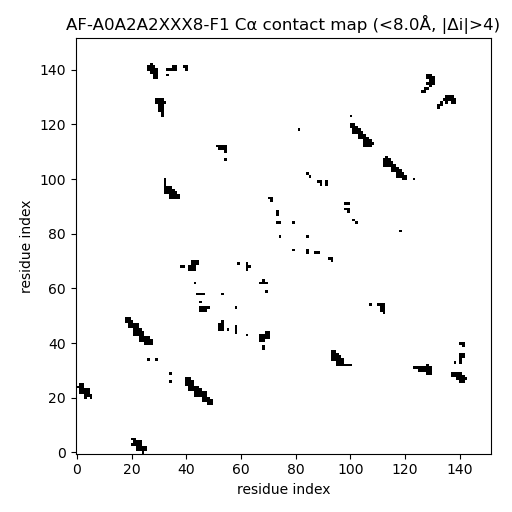227 7.084 1.00 94.75 85 VAL A CA 1
ATOM 652 C C . VAL A 1 85 ? 5.647 -9.688 8.239 1.00 94.75 85 VAL A C 1
ATOM 654 O O . VAL A 1 85 ? 5.849 -8.545 8.638 1.00 94.75 85 VAL A O 1
ATOM 657 N N . LEU A 1 86 ? 4.746 -10.494 8.810 1.00 90.69 86 LEU A N 1
ATOM 658 C CA . LEU A 1 86 ? 3.896 -10.071 9.928 1.00 90.69 86 LEU A CA 1
ATOM 659 C C . LEU A 1 86 ? 4.709 -9.690 11.174 1.00 90.69 86 LEU A C 1
ATOM 661 O O . LEU A 1 86 ? 4.309 -8.768 11.881 1.00 90.69 86 LEU A O 1
ATOM 665 N N . GLU A 1 87 ? 5.850 -10.341 11.413 1.00 91.25 87 GLU A N 1
ATOM 666 C CA . GLU A 1 87 ? 6.791 -9.982 12.489 1.00 91.25 87 GLU A CA 1
ATOM 667 C C . GLU A 1 87 ? 7.463 -8.616 12.276 1.00 91.25 87 GLU A C 1
ATOM 669 O O . GLU A 1 87 ? 7.908 -7.991 13.236 1.00 91.25 87 GLU A O 1
ATOM 674 N N . LYS A 1 88 ? 7.531 -8.141 11.027 1.00 89.69 88 LYS A N 1
ATOM 675 C CA . LYS A 1 88 ? 8.184 -6.882 10.631 1.00 89.69 88 LYS A CA 1
ATOM 676 C C . LYS A 1 88 ? 7.203 -5.737 10.371 1.00 89.69 88 LYS A C 1
ATOM 678 O O . LYS A 1 88 ? 7.644 -4.633 10.071 1.00 89.69 88 LYS A O 1
ATOM 683 N N . LEU A 1 89 ? 5.893 -5.992 10.431 1.00 85.88 89 LEU A N 1
ATOM 684 C CA . LEU A 1 89 ? 4.872 -4.978 10.142 1.00 85.88 89 LEU A CA 1
ATOM 685 C C . LEU A 1 89 ? 4.775 -3.894 11.213 1.00 85.88 89 LEU A C 1
ATOM 687 O O . LEU A 1 89 ? 4.288 -2.805 10.919 1.00 85.88 89 LEU A O 1
ATOM 691 N N . GLU A 1 90 ? 5.212 -4.203 12.432 1.00 82.38 90 GLU A N 1
ATOM 692 C CA . GLU A 1 90 ? 5.139 -3.291 13.563 1.00 82.38 90 GLU A CA 1
ATOM 693 C C . GLU A 1 90 ? 6.544 -2.844 13.999 1.00 82.38 90 GLU A C 1
ATOM 695 O O . GLU A 1 90 ? 7.442 -3.681 14.128 1.00 82.38 90 GLU A O 1
ATOM 700 N N . PRO A 1 91 ? 6.751 -1.541 14.263 1.00 82.38 91 PRO A N 1
ATOM 701 C CA . PRO A 1 91 ? 5.757 -0.467 14.204 1.00 82.38 91 PRO A CA 1
ATOM 702 C C . PRO A 1 91 ? 5.383 -0.068 12.765 1.00 82.38 91 PRO A C 1
ATOM 704 O O . PRO A 1 91 ? 6.232 -0.041 11.873 1.00 82.38 91 PRO A O 1
ATOM 707 N N . SER A 1 92 ? 4.121 0.310 12.554 1.00 86.31 92 SER A N 1
ATOM 708 C CA . SER A 1 92 ? 3.658 0.841 11.268 1.00 86.31 92 SER A CA 1
ATOM 709 C C . SER A 1 92 ? 4.451 2.073 10.808 1.00 86.31 92 SER A C 1
ATOM 711 O O . SER A 1 92 ? 4.390 3.134 11.431 1.00 86.31 92 SER A O 1
ATOM 713 N N . ALA A 1 93 ? 5.039 2.004 9.613 1.00 89.38 93 ALA A N 1
ATOM 714 C CA . ALA A 1 93 ? 5.739 3.128 8.982 1.00 89.38 93 ALA A CA 1
ATOM 715 C C . ALA A 1 93 ? 4.836 4.321 8.596 1.00 89.38 93 ALA A C 1
ATOM 717 O O . ALA A 1 93 ? 5.325 5.437 8.449 1.00 89.38 93 ALA A O 1
ATOM 718 N N . HIS A 1 94 ? 3.524 4.099 8.456 1.00 92.62 94 HIS A N 1
ATOM 719 C CA . HIS A 1 94 ? 2.535 5.140 8.134 1.00 92.62 94 HIS A CA 1
ATOM 720 C C . HIS A 1 94 ? 1.691 5.564 9.350 1.00 92.62 94 HIS A C 1
ATOM 722 O O . HIS A 1 94 ? 0.646 6.187 9.190 1.00 92.62 94 HIS A O 1
ATOM 728 N N . GLY A 1 95 ? 2.110 5.202 10.570 1.00 92.81 95 GLY A N 1
ATOM 729 C CA . GLY A 1 95 ? 1.428 5.620 11.800 1.00 92.81 95 GLY A CA 1
ATOM 730 C C . GLY A 1 95 ? 0.070 4.959 12.069 1.00 92.81 95 GLY A C 1
ATOM 731 O O . GLY A 1 95 ? -0.777 5.576 12.706 1.00 92.81 95 GLY A O 1
ATOM 732 N N . ALA A 1 96 ? -0.176 3.733 11.591 1.00 91.88 96 ALA A N 1
ATOM 733 C CA . ALA A 1 96 ? -1.366 2.973 11.967 1.00 91.88 96 ALA A CA 1
ATOM 734 C C . ALA A 1 96 ? -1.431 2.798 13.493 1.00 91.88 96 ALA A C 1
ATOM 736 O O . ALA A 1 96 ? -0.445 2.417 14.125 1.00 91.88 96 ALA A O 1
ATOM 737 N N . VAL A 1 97 ? -2.595 3.099 14.067 1.00 89.81 97 VAL A N 1
ATOM 738 C CA . VAL A 1 97 ? -2.887 2.967 15.504 1.00 89.81 97 VAL A CA 1
ATOM 739 C C . VAL A 1 97 ? -3.536 1.617 15.782 1.00 89.81 97 VAL A C 1
ATOM 741 O O . VAL A 1 97 ? -3.141 0.901 16.700 1.00 89.81 97 VAL A O 1
ATOM 744 N N . ASP A 1 98 ? -4.510 1.255 14.950 1.00 78.19 98 ASP A N 1
ATOM 745 C CA . ASP A 1 98 ? -5.029 -0.103 14.887 1.00 78.19 98 ASP A CA 1
ATOM 746 C C . ASP A 1 98 ? -4.073 -0.871 13.971 1.00 78.19 98 ASP A C 1
ATOM 748 O O . ASP A 1 98 ? -3.897 -0.452 12.829 1.00 78.19 98 ASP A O 1
ATOM 752 N N . GLY A 1 99 ? -3.411 -1.923 14.464 1.00 80.19 99 GLY A N 1
ATOM 753 C CA . GLY A 1 99 ? -2.311 -2.604 13.760 1.00 80.19 99 GLY A CA 1
ATOM 754 C C . GLY A 1 99 ? -2.536 -2.845 12.258 1.00 80.19 99 GLY A C 1
ATOM 755 O O . GLY A 1 99 ? -3.666 -2.974 11.779 1.00 80.19 99 GLY A O 1
ATOM 756 N N . VAL A 1 100 ? -1.443 -2.913 11.496 1.00 86.62 100 VAL A N 1
ATOM 757 C CA . VAL A 1 100 ? -1.478 -2.852 10.021 1.00 86.62 100 VAL A CA 1
ATOM 758 C C . VAL A 1 100 ? -2.378 -3.939 9.406 1.00 86.62 100 VAL A C 1
ATOM 760 O O . VAL A 1 100 ? -2.231 -5.119 9.734 1.00 86.62 100 VAL A O 1
ATOM 763 N N . GLU A 1 101 ? -3.255 -3.557 8.457 1.00 89.81 101 GLU A N 1
ATOM 764 C CA . GLU A 1 101 ? -4.254 -4.450 7.827 1.00 89.81 101 GLU A CA 1
ATOM 765 C C . GLU A 1 101 ? -3.648 -5.722 7.210 1.00 89.81 101 GLU A C 1
ATOM 767 O O . GLU A 1 101 ? -4.302 -6.766 7.151 1.00 89.81 101 GLU A O 1
ATOM 772 N N . GLY A 1 102 ? -2.418 -5.638 6.703 1.00 93.19 102 GLY A N 1
ATOM 773 C CA . GLY A 1 102 ? -1.756 -6.723 5.996 1.00 93.19 102 GLY A CA 1
ATOM 774 C C . GLY A 1 102 ? -0.581 -6.245 5.150 1.00 93.19 102 GLY A C 1
ATOM 775 O O . GLY A 1 102 ? 0.016 -5.208 5.426 1.00 93.19 102 GLY A O 1
ATOM 776 N N . ALA A 1 103 ? -0.242 -7.013 4.117 1.00 95.62 103 ALA A N 1
ATOM 777 C CA . ALA A 1 103 ? 0.886 -6.716 3.238 1.00 95.62 103 ALA A CA 1
ATOM 778 C C . ALA A 1 103 ? 0.616 -7.154 1.794 1.00 95.62 103 ALA A C 1
ATOM 780 O O . ALA A 1 103 ? -0.230 -8.014 1.523 1.00 95.62 103 ALA A O 1
ATOM 781 N N . VAL A 1 104 ? 1.370 -6.566 0.865 1.00 96.88 104 VAL A N 1
ATOM 782 C CA . VAL A 1 104 ? 1.358 -6.904 -0.561 1.00 96.88 104 VAL A CA 1
ATOM 783 C C . VAL A 1 104 ? 2.738 -7.422 -0.956 1.00 96.88 104 VAL A C 1
ATOM 785 O O . VAL A 1 104 ? 3.749 -6.771 -0.714 1.00 96.88 104 VAL A O 1
ATOM 788 N N . TRP A 1 105 ? 2.767 -8.584 -1.598 1.00 97.12 105 TRP A N 1
ATOM 789 C CA . TRP A 1 105 ? 3.936 -9.151 -2.250 1.00 97.12 105 TRP A CA 1
ATOM 790 C C . TRP A 1 105 ? 3.887 -8.799 -3.721 1.00 97.12 105 TRP A C 1
ATOM 792 O O . TRP A 1 105 ? 2.872 -9.006 -4.390 1.00 97.12 105 TRP A O 1
ATOM 802 N N . ARG A 1 106 ? 5.011 -8.320 -4.233 1.00 96.12 106 ARG A N 1
ATOM 803 C CA . ARG A 1 106 ? 5.179 -7.980 -5.637 1.00 96.12 106 ARG A CA 1
ATOM 804 C C . ARG A 1 106 ? 6.273 -8.860 -6.216 1.00 96.12 106 ARG A C 1
ATOM 806 O O . ARG A 1 106 ? 7.406 -8.829 -5.744 1.00 96.12 106 ARG A O 1
ATOM 813 N N . CYS A 1 107 ? 5.923 -9.677 -7.204 1.00 95.56 107 CYS A N 1
ATOM 814 C CA . CYS A 1 107 ? 6.899 -10.473 -7.931 1.00 95.56 107 CYS A CA 1
ATOM 815 C C . CYS A 1 107 ? 7.362 -9.684 -9.153 1.00 95.56 107 CYS A C 1
ATOM 817 O O . CYS A 1 107 ? 6.577 -9.430 -10.067 1.00 95.56 107 CYS A O 1
ATOM 819 N N . GLU A 1 108 ? 8.636 -9.302 -9.163 1.00 94.56 108 GLU A N 1
ATOM 820 C CA . GLU A 1 108 ? 9.254 -8.562 -10.261 1.00 94.56 108 GLU A CA 1
ATOM 821 C C . GLU A 1 108 ? 10.378 -9.390 -10.866 1.00 94.56 108 GLU A C 1
ATOM 823 O O . GLU A 1 108 ? 11.278 -9.864 -10.170 1.00 94.56 108 GLU A O 1
ATOM 828 N N . ARG A 1 109 ? 10.323 -9.593 -12.181 1.00 91.31 109 ARG A N 1
ATOM 829 C CA . ARG A 1 109 ? 11.339 -10.343 -12.920 1.00 91.31 109 ARG A CA 1
ATOM 830 C C . ARG A 1 109 ? 11.462 -9.798 -14.330 1.00 91.31 109 ARG A C 1
ATOM 832 O O . ARG A 1 109 ? 10.495 -9.310 -14.909 1.00 91.31 109 ARG A O 1
ATOM 839 N N . LYS A 1 110 ? 12.667 -9.908 -14.895 1.00 92.75 110 LYS A N 1
ATOM 840 C CA . LYS A 1 110 ? 12.964 -9.463 -16.269 1.00 92.75 110 LYS A CA 1
ATOM 841 C C . LYS A 1 110 ? 12.583 -7.992 -16.520 1.00 92.75 110 LYS A C 1
ATOM 843 O O . LYS A 1 110 ? 12.110 -7.659 -17.597 1.00 92.75 110 LYS A O 1
ATOM 848 N N . GLY A 1 111 ? 12.763 -7.134 -15.513 1.00 90.25 111 GLY A N 1
ATOM 849 C CA . GLY A 1 111 ? 12.443 -5.706 -15.608 1.00 90.25 111 GLY A CA 1
ATOM 850 C C . GLY A 1 111 ? 10.948 -5.374 -15.593 1.00 90.25 111 GLY A C 1
ATOM 851 O O . GLY A 1 111 ? 10.580 -4.255 -15.921 1.00 90.25 111 GLY A O 1
ATOM 852 N N . THR A 1 112 ? 10.085 -6.328 -15.237 1.00 93.25 112 THR A N 1
ATOM 853 C CA . THR A 1 112 ? 8.624 -6.163 -15.256 1.00 93.25 112 THR A CA 1
ATOM 854 C C . THR A 1 112 ? 7.986 -6.718 -13.992 1.00 93.25 112 THR A C 1
ATOM 856 O O . THR A 1 112 ? 8.571 -7.552 -13.295 1.00 93.25 112 THR A O 1
ATOM 859 N N . VAL A 1 113 ? 6.765 -6.273 -13.718 1.00 95.56 113 VAL A N 1
ATOM 860 C CA . VAL A 1 113 ? 5.932 -6.771 -12.624 1.00 95.56 113 VAL A CA 1
ATOM 861 C C . VAL A 1 113 ? 5.117 -7.946 -13.145 1.00 95.56 113 VAL A C 1
ATOM 863 O O . VAL A 1 113 ? 4.272 -7.776 -14.018 1.00 95.56 113 VAL A O 1
ATOM 866 N N . ASP A 1 114 ? 5.380 -9.137 -12.621 1.00 94.62 114 ASP A N 1
ATOM 867 C CA . ASP A 1 114 ? 4.769 -10.381 -13.095 1.00 94.62 114 ASP A CA 1
ATOM 868 C C . ASP A 1 114 ? 3.398 -10.600 -12.445 1.00 94.62 114 ASP A C 1
ATOM 870 O O . ASP A 1 114 ? 2.399 -10.813 -13.126 1.00 94.62 114 ASP A O 1
ATOM 874 N N . PHE A 1 115 ? 3.333 -10.502 -11.114 1.00 94.06 115 PHE A N 1
ATOM 875 C CA . PHE A 1 115 ? 2.082 -10.590 -10.362 1.00 94.06 115 PHE A CA 1
ATOM 876 C C . PHE A 1 115 ? 2.202 -9.964 -8.972 1.00 94.06 115 PHE A C 1
ATOM 878 O O . PHE A 1 115 ? 3.295 -9.737 -8.446 1.00 94.06 115 PHE A O 1
ATOM 885 N N . LEU A 1 116 ? 1.042 -9.702 -8.370 1.00 96.56 116 LEU A N 1
ATOM 886 C CA . LEU A 1 116 ? 0.912 -9.246 -6.994 1.00 96.56 116 LEU A CA 1
ATOM 887 C C . LEU A 1 116 ? 0.076 -10.253 -6.201 1.00 96.56 116 LEU A C 1
ATOM 889 O O . LEU A 1 116 ? -0.925 -10.769 -6.697 1.00 96.56 116 LEU A O 1
ATOM 893 N N . GLY A 1 117 ? 0.468 -10.493 -4.956 1.00 96.31 117 GLY A N 1
ATOM 894 C CA . GLY A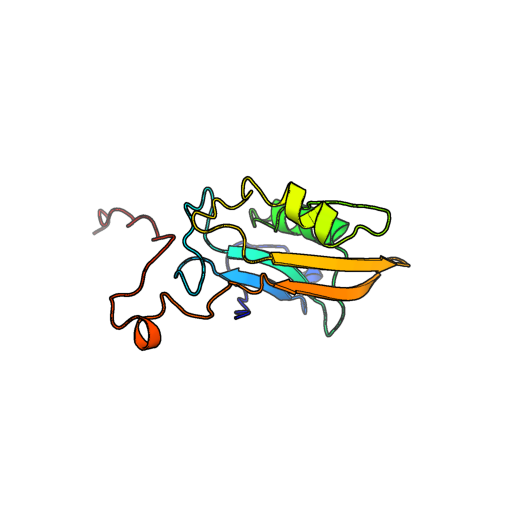 1 117 ? -0.319 -11.214 -3.961 1.00 96.31 117 GLY A CA 1
ATOM 895 C C . GLY A 1 117 ? -0.546 -10.325 -2.747 1.00 96.31 117 GLY A C 1
ATOM 896 O O . GLY A 1 117 ? 0.295 -9.488 -2.436 1.00 96.31 117 GLY A O 1
ATOM 897 N N . LYS A 1 118 ? -1.667 -10.485 -2.047 1.00 96.31 118 LYS A N 1
ATOM 898 C CA . LYS A 1 118 ? -1.910 -9.765 -0.794 1.00 96.31 118 LYS A CA 1
ATOM 899 C C . LYS A 1 118 ? -2.350 -10.713 0.304 1.00 96.31 118 LYS A C 1
ATOM 901 O O . LYS A 1 118 ? -3.078 -11.670 0.043 1.00 96.31 118 LYS A O 1
ATOM 906 N N . PHE A 1 119 ? -1.948 -10.392 1.522 1.00 95.94 119 PHE A N 1
ATOM 907 C CA . 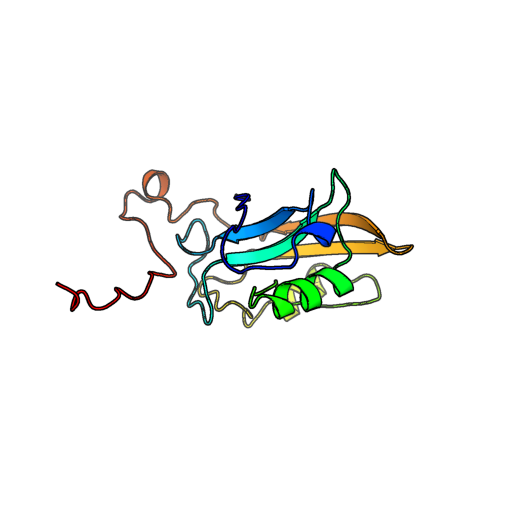PHE A 1 119 ? -2.493 -10.971 2.738 1.00 95.94 119 PHE A CA 1
ATOM 908 C C . PHE A 1 119 ? -3.205 -9.866 3.508 1.00 95.94 119 PHE A C 1
ATOM 910 O O . PHE A 1 119 ? -2.671 -8.766 3.632 1.00 95.94 119 PHE A O 1
ATOM 917 N N . VAL A 1 120 ? -4.395 -10.169 4.014 1.00 93.31 120 VAL A N 1
ATOM 918 C CA . VAL A 1 120 ? -5.175 -9.299 4.898 1.00 93.31 120 VAL A CA 1
ATOM 919 C C . VAL A 1 120 ? -5.412 -10.086 6.178 1.00 93.31 120 VAL A C 1
ATOM 921 O O . VAL A 1 120 ? -5.737 -11.275 6.107 1.00 93.31 120 VAL A O 1
ATOM 924 N N . ARG A 1 121 ? -5.210 -9.456 7.337 1.00 91.12 121 ARG A N 1
ATOM 925 C CA . ARG A 1 121 ? -5.368 -10.135 8.622 1.00 91.12 121 ARG A CA 1
ATOM 926 C C . ARG A 1 121 ? -6.816 -10.628 8.807 1.00 91.12 121 ARG A C 1
ATOM 928 O O . ARG A 1 121 ? -7.743 -9.895 8.462 1.00 91.12 121 ARG A O 1
ATOM 935 N N . PRO A 1 122 ? -7.039 -11.841 9.351 1.00 92.06 122 PRO A N 1
ATOM 936 C CA . PRO A 1 122 ? -8.387 -12.402 9.496 1.00 92.06 122 PRO A CA 1
ATOM 937 C C . PRO A 1 122 ? -9.313 -11.622 10.436 1.00 92.06 122 PRO A C 1
ATOM 939 O O . PRO A 1 122 ? -10.529 -11.701 10.302 1.00 92.06 122 PRO A O 1
ATOM 942 N N . ASP A 1 123 ? -8.747 -10.897 11.398 1.00 90.19 123 ASP A N 1
ATOM 943 C CA . ASP A 1 123 ? -9.456 -10.052 12.362 1.00 90.19 123 ASP A CA 1
ATOM 944 C C . ASP A 1 123 ? -9.782 -8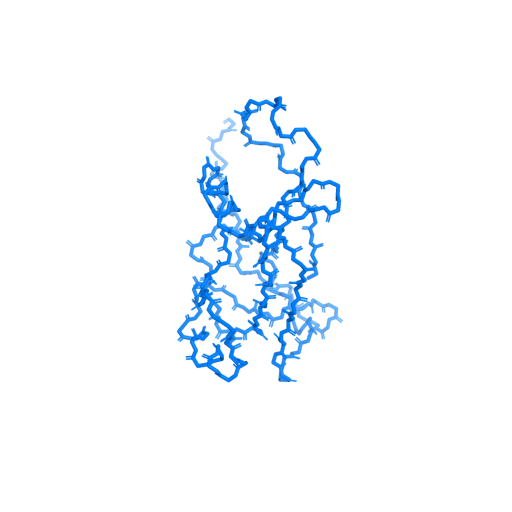.653 11.815 1.00 90.19 123 ASP A C 1
ATOM 946 O O . ASP A 1 123 ? -10.414 -7.845 12.499 1.00 90.19 123 ASP A O 1
ATOM 950 N N . LYS A 1 124 ? -9.394 -8.360 10.568 1.00 89.06 124 LYS A N 1
ATOM 951 C CA . LYS A 1 124 ? -9.723 -7.102 9.904 1.00 89.06 124 LYS A CA 1
ATOM 952 C C . LYS A 1 124 ? -11.225 -7.023 9.632 1.00 89.06 124 LYS A C 1
ATOM 954 O O . LYS A 1 124 ? -11.798 -7.874 8.957 1.00 89.06 124 LYS A O 1
ATOM 959 N N . VAL A 1 125 ? -11.850 -5.945 10.101 1.00 90.50 125 VAL A N 1
ATOM 960 C CA . VAL A 1 125 ? -13.259 -5.637 9.828 1.00 90.50 125 VAL A CA 1
ATOM 961 C C . VAL A 1 125 ? -13.335 -4.537 8.774 1.00 90.50 125 VAL A C 1
ATOM 963 O O . VAL A 1 125 ? -12.882 -3.413 8.999 1.00 90.50 125 VAL A O 1
ATOM 966 N N . ASP A 1 126 ? -13.895 -4.861 7.611 1.00 89.75 126 ASP A N 1
ATOM 967 C CA . ASP A 1 126 ? -14.055 -3.911 6.512 1.00 89.75 126 ASP A CA 1
ATOM 968 C C . ASP A 1 126 ? -15.033 -2.792 6.878 1.00 89.75 126 ASP A C 1
ATOM 970 O O . ASP A 1 126 ? -16.150 -3.040 7.326 1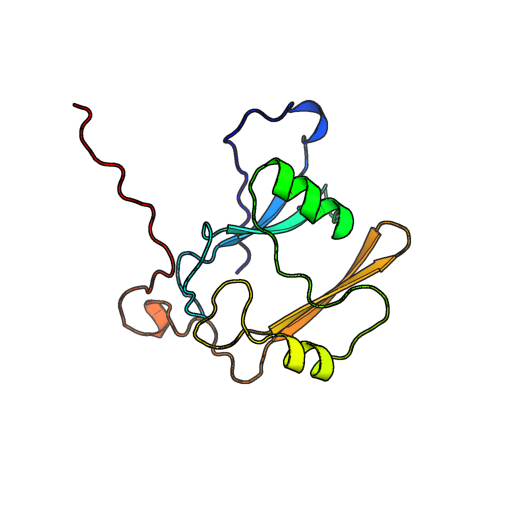.00 89.75 126 ASP A O 1
ATOM 974 N N . GLY A 1 127 ? -14.617 -1.544 6.658 1.00 90.50 127 GLY A N 1
ATOM 975 C CA . GLY A 1 127 ? -15.508 -0.393 6.770 1.00 90.50 127 GLY A CA 1
ATOM 976 C C . GLY A 1 127 ? -15.988 -0.083 8.190 1.00 90.50 127 GLY A C 1
ATOM 977 O O . GLY A 1 127 ? -16.925 0.698 8.326 1.00 90.50 127 GLY A O 1
ATOM 978 N N . LYS A 1 128 ? -15.381 -0.656 9.246 1.00 92.38 128 LYS A N 1
ATOM 979 C CA . LYS A 1 128 ? -15.849 -0.514 10.644 1.00 92.38 128 LYS A CA 1
ATOM 980 C C . LYS A 1 128 ? -16.018 0.935 11.125 1.00 92.38 128 LYS A C 1
ATOM 982 O O . LYS A 1 128 ? -16.717 1.153 12.110 1.00 92.38 128 LYS A O 1
ATOM 987 N N . TYR A 1 129 ? -15.397 1.903 10.450 1.00 93.12 129 TYR A N 1
ATOM 988 C CA . TYR A 1 129 ? -15.473 3.328 10.783 1.00 93.12 129 TYR A CA 1
ATOM 989 C C . TYR A 1 129 ? -16.288 4.173 9.798 1.00 93.12 129 TYR A C 1
ATOM 991 O O . TYR A 1 129 ? -16.510 5.353 10.059 1.00 93.12 129 TYR A O 1
ATOM 999 N N . LEU A 1 130 ? -16.795 3.585 8.711 1.00 93.00 130 LEU A N 1
ATOM 1000 C CA . LEU A 1 130 ? -17.697 4.282 7.796 1.00 93.00 130 LEU A CA 1
ATOM 1001 C C . LEU A 1 130 ? -19.026 4.588 8.494 1.00 93.00 130 LEU A C 1
ATOM 1003 O O . LEU A 1 130 ? -19.544 3.759 9.244 1.00 93.00 130 LEU A O 1
ATOM 1007 N N . GLU A 1 131 ? -19.608 5.759 8.240 1.00 93.25 131 GLU A N 1
ATOM 1008 C CA . GLU A 1 131 ? -20.848 6.215 8.892 1.00 93.25 131 GLU A CA 1
ATOM 1009 C C . GLU A 1 131 ? -22.013 5.230 8.696 1.00 93.25 131 GLU A C 1
ATOM 1011 O O . GLU A 1 131 ? -22.724 4.896 9.644 1.00 93.25 131 GLU A O 1
ATOM 1016 N N . ASN A 1 132 ? -22.162 4.671 7.492 1.00 92.25 132 ASN A N 1
ATOM 1017 C CA . ASN A 1 132 ? -23.222 3.712 7.172 1.00 92.25 132 ASN A CA 1
ATOM 1018 C C . ASN A 1 132 ? -23.051 2.331 7.840 1.00 92.25 132 ASN A C 1
ATOM 1020 O O . ASN A 1 132 ? -23.973 1.519 7.773 1.00 92.25 132 ASN A O 1
ATOM 1024 N N . ILE A 1 133 ? -21.892 2.054 8.446 1.00 91.94 133 ILE A N 1
ATOM 1025 C CA . ILE A 1 133 ? -21.590 0.799 9.153 1.00 91.94 133 ILE A CA 1
ATOM 1026 C C . ILE A 1 133 ? -21.519 1.039 10.665 1.00 91.94 133 ILE A C 1
ATOM 1028 O O . ILE A 1 133 ? -22.088 0.275 11.441 1.00 91.94 133 ILE A O 1
ATOM 1032 N N . SER A 1 134 ? -20.841 2.105 11.088 1.00 93.00 134 SER A N 1
ATOM 1033 C CA . SER A 1 134 ? -20.632 2.443 12.498 1.00 93.00 134 SER A CA 1
ATOM 1034 C C . SER A 1 134 ? -21.836 3.135 13.146 1.00 93.00 134 SER A C 1
ATOM 1036 O O . SER A 1 134 ? -21.974 3.096 14.368 1.00 93.00 134 SER A O 1
ATOM 1038 N N . GLY A 1 135 ? -22.684 3.805 12.356 1.00 92.44 135 GLY A N 1
ATOM 1039 C CA . GLY A 1 135 ? -23.737 4.699 12.852 1.00 92.44 135 GLY A CA 1
ATOM 1040 C C . GLY A 1 135 ? -23.208 5.977 13.521 1.00 92.44 135 GLY A C 1
ATOM 1041 O O . GLY A 1 135 ? -23.995 6.762 14.053 1.00 92.44 135 GLY A O 1
ATOM 1042 N N . GLY A 1 136 ? -21.886 6.174 13.532 1.00 91.88 136 GLY A N 1
ATOM 1043 C CA . GLY A 1 136 ? -21.210 7.350 14.066 1.00 91.88 136 GLY A CA 1
ATOM 1044 C C . GLY A 1 136 ? -20.819 8.342 12.974 1.00 91.88 136 GLY A C 1
ATOM 1045 O O . GLY A 1 136 ? -20.984 8.092 11.786 1.00 91.88 136 GLY A O 1
ATOM 1046 N N . LYS A 1 137 ? -20.260 9.484 13.388 1.00 93.25 137 LYS A N 1
ATOM 1047 C CA . LYS A 1 137 ? -19.673 10.448 12.447 1.00 93.25 137 LYS A CA 1
ATOM 1048 C C . LYS A 1 137 ? -18.424 9.850 11.780 1.00 93.25 137 LYS A C 1
ATOM 1050 O O . LYS A 1 137 ? -17.707 9.113 12.462 1.00 93.25 137 LYS A O 1
ATOM 1055 N N . PRO A 1 138 ? -18.110 10.233 10.528 1.00 91.75 138 PRO A N 1
ATOM 1056 C CA . PRO A 1 138 ? -16.862 9.847 9.880 1.00 91.75 138 PRO A CA 1
ATOM 1057 C C . PRO A 1 138 ? -15.642 10.196 10.735 1.00 91.75 138 PRO A C 1
ATOM 1059 O O . PRO A 1 138 ? -15.570 11.279 11.329 1.00 91.75 138 PRO A O 1
ATOM 1062 N N . ILE A 1 139 ? -14.682 9.276 10.783 1.00 93.88 139 ILE A N 1
ATOM 1063 C CA . ILE A 1 139 ? -13.394 9.483 11.442 1.00 93.88 139 ILE A CA 1
ATOM 1064 C C . ILE A 1 139 ? -12.382 9.881 10.371 1.00 93.88 139 ILE A C 1
ATOM 1066 O O . ILE A 1 139 ? -12.200 9.166 9.391 1.00 93.88 139 ILE A O 1
ATOM 1070 N N . TYR A 1 140 ? -11.697 11.004 10.573 1.00 94.69 140 TYR A N 1
ATOM 1071 C CA . TYR A 1 140 ? -10.666 11.490 9.659 1.00 94.69 140 TYR A CA 1
ATOM 1072 C C . TYR A 1 140 ? -9.282 11.332 10.292 1.00 94.69 140 TYR A C 1
ATOM 1074 O O . TYR A 1 140 ? -9.035 11.855 11.377 1.00 94.69 140 TYR A O 1
ATOM 1082 N N . ASN A 1 141 ? -8.382 10.631 9.602 1.00 94.69 141 ASN A N 1
ATOM 1083 C CA . ASN A 1 141 ? -6.966 10.503 9.965 1.00 94.69 141 ASN A CA 1
ATOM 1084 C C . ASN A 1 141 ? -6.167 11.762 9.617 1.00 94.69 141 ASN A C 1
ATOM 1086 O O . ASN A 1 141 ? -5.071 11.976 10.130 1.00 94.69 141 ASN A O 1
ATOM 1090 N N . TRP A 1 142 ? -6.701 12.575 8.705 1.00 93.81 142 TRP A N 1
ATOM 1091 C CA . TRP A 1 142 ? -6.078 13.804 8.247 1.00 93.81 142 TRP A CA 1
ATOM 1092 C C . TRP A 1 142 ? -7.142 14.826 7.865 1.00 93.81 142 TRP A C 1
ATOM 1094 O O . TRP A 1 142 ? -8.160 14.488 7.260 1.00 93.81 142 TRP A O 1
ATOM 1104 N N . LEU A 1 143 ? -6.879 16.084 8.194 1.00 87.81 143 LEU A N 1
ATOM 1105 C CA . LEU A 1 143 ? -7.630 17.233 7.711 1.00 87.81 143 LEU A CA 1
ATOM 1106 C C . LEU A 1 143 ? -6.620 18.216 7.119 1.00 87.81 143 LEU A C 1
ATOM 1108 O O . LEU A 1 143 ? -5.546 18.375 7.703 1.00 87.81 143 LEU A O 1
ATOM 1112 N N . PRO A 1 144 ? -6.946 18.888 6.003 1.00 80.50 144 PRO A N 1
ATOM 1113 C CA . PRO A 1 144 ? -6.086 19.944 5.504 1.00 80.50 144 PRO A CA 1
ATOM 1114 C C . PRO A 1 144 ? -5.962 21.018 6.577 1.00 80.50 144 PRO A C 1
ATOM 1116 O O . PRO A 1 144 ? -6.944 21.347 7.255 1.00 80.50 144 PRO A O 1
ATOM 1119 N N . GLU A 1 145 ? -4.765 21.583 6.720 1.00 76.94 145 GLU A N 1
ATOM 1120 C CA . GLU A 1 145 ? -4.613 22.812 7.485 1.00 76.94 145 GLU A CA 1
ATOM 1121 C C . GLU A 1 145 ? -5.602 23.829 6.909 1.00 76.94 145 GLU A C 1
ATOM 1123 O O . GLU A 1 145 ? -5.643 24.073 5.699 1.00 76.94 145 GLU A O 1
ATOM 1128 N N . ARG A 1 146 ? -6.471 24.381 7.761 1.00 59.31 146 ARG A N 1
ATOM 1129 C CA . ARG A 1 146 ? -7.293 25.514 7.346 1.00 59.31 146 ARG A CA 1
ATOM 1130 C C . ARG A 1 146 ? -6.317 26.644 7.062 1.00 59.31 146 ARG A C 1
ATOM 1132 O O . ARG A 1 146 ? -5.790 27.222 8.003 1.00 59.31 146 ARG A O 1
ATOM 1139 N N . GLY A 1 147 ? -6.068 26.932 5.787 1.00 51.62 147 GLY A N 1
ATOM 1140 C CA . GLY A 1 147 ? -5.361 28.147 5.410 1.00 51.62 147 GLY A CA 1
ATOM 1141 C C . GLY A 1 147 ? -6.061 29.325 6.079 1.00 51.62 147 GLY A C 1
ATOM 1142 O O . GLY A 1 147 ? -7.288 29.437 5.987 1.00 51.62 147 GLY A O 1
ATOM 1143 N N . ASP A 1 148 ? -5.305 30.147 6.804 1.00 46.75 148 ASP A N 1
ATOM 1144 C CA . ASP A 1 148 ? -5.837 31.360 7.410 1.00 46.75 148 ASP A CA 1
ATOM 1145 C C . ASP A 1 148 ? -6.538 32.176 6.322 1.00 46.75 148 ASP A C 1
ATOM 1147 O O . ASP A 1 148 ? -5.932 32.633 5.351 1.00 46.75 148 ASP A O 1
ATOM 1151 N N . SER A 1 149 ? -7.848 32.354 6.475 1.00 51.22 149 SER A N 1
ATOM 1152 C CA . SER A 1 149 ? -8.634 33.266 5.656 1.00 51.22 149 SER A CA 1
ATOM 1153 C C . SER A 1 149 ? -8.338 34.702 6.096 1.00 51.22 149 SER A C 1
ATOM 1155 O O . SER A 1 149 ? -9.181 35.368 6.694 1.00 51.22 149 SER A O 1
ATOM 1157 N N . THR A 1 150 ? -7.122 35.172 5.844 1.00 43.75 150 THR A N 1
ATOM 1158 C CA . THR A 1 150 ? -6.727 36.582 5.949 1.00 43.75 150 THR A CA 1
ATOM 1159 C C . THR A 1 150 ? -6.248 37.067 4.585 1.00 43.75 150 THR A C 1
ATOM 1161 O O . THR A 1 150 ? -5.143 37.563 4.409 1.00 43.75 150 THR A O 1
ATOM 1164 N N . ALA A 1 151 ? -7.115 36.908 3.587 1.00 42.44 151 ALA A N 1
ATOM 1165 C CA . ALA A 1 151 ? -6.994 37.576 2.300 1.00 42.44 151 ALA A CA 1
ATOM 1166 C C . ALA A 1 151 ? -8.395 37.924 1.774 1.00 42.44 151 ALA A C 1
ATOM 1168 O O . ALA A 1 151 ? -8.959 37.208 0.947 1.00 42.44 151 ALA A O 1
ATOM 1169 N N . LEU A 1 152 ? -8.951 39.015 2.305 1.00 42.56 152 LEU A N 1
ATOM 1170 C CA . LEU A 1 152 ? -9.879 39.921 1.623 1.00 42.56 152 LEU A CA 1
ATOM 1171 C C . LEU A 1 152 ? -9.486 41.354 1.985 1.00 42.56 152 LEU A C 1
ATOM 1173 O O . LEU A 1 152 ? -9.197 41.583 3.182 1.00 42.56 152 LEU A O 1
#

Secondary structure (DSSP, 8-state):
---B-----S---TTTTTTEEEEEEE-SB-SS--B--SS-SEEEEEEEETTEE--HHHHHHHHHTTT-B-------SS---HHHHHHHS-S-TT-BSS---EEEEEEEETTEEEEEEEEE-TT--TTTTSHHHHSSPPPBS-----------

Nearest PDB structures (foldseek):
  8hm0-assembly1_C  TM=4.485E-01  e=8.860E+00  Monkeypox virus

Sequence (152 aa):
MASVMVMQGRELNTSDIEGERVCGEWLMEAHGTIYQLPHEPFVAFDILRGHDRTPAWDVAPRCAAVDLVTPHIIHTGSPVSIAEVLEKLEPSAHGAVDGVEGAVWRCERKGTVDFLGKFVRPDKVDGKYLENISGGKPIYNWLPERGDSTAL

Mean predicted aligned error: 7.86 Å

Foldseek 3Di:
DKDWDDDPDDDDPCPVCPQKTFTWDQQFWCQFWAFLFPDHRTATAFIDHPHFTQDRVVRVVVCVVVPHHHADDQDDDDDDDQVRSLVRPPPPPGGTPPGDQWDKDWDDDPRGTDDIDIDGDPPTDGRCQPCVNVVDDIDTNDDPDPDPPPDD

pLDDT: mean 84.07, std 19.74, range [25.39, 97.25]

Radius of gyration: 17.43 Å; Cα contacts (8 Å, |Δi|>4): 222; chains: 1; bounding box: 39×56×38 Å